Protein AF-A0A6M2A5C9-F1 (afdb_monomer_lite)

Sequence (52 aa):
METKDNLMSIEKEVIDIVVEQLGVDAADVTPEKSFVEDLNADSLDLTELIMT

pLDDT: mean 88.99, std 9.91, range [57.19, 95.56]

Foldseek 3Di:
DVPVVVVVVVVVVLLVLCCVLLVDDSVQDDPPDDCCPRSVDDPVSVVVSVVD

Structure (mmCIF, N/CA/C/O backbone):
data_AF-A0A6M2A5C9-F1
#
_entry.id   AF-A0A6M2A5C9-F1
#
loop_
_atom_site.group_PDB
_atom_site.id
_atom_site.type_symbol
_atom_site.label_atom_id
_atom_site.label_alt_id
_atom_site.label_comp_id
_atom_site.label_asym_id
_atom_site.label_entity_id
_atom_site.label_seq_id
_atom_site.pdbx_PDB_ins_code
_atom_site.Cartn_x
_atom_site.Cartn_y
_atom_site.Cartn_z
_atom_site.occupancy
_atom_site.B_iso_or_equiv
_atom_site.auth_seq_id
_atom_site.auth_comp_id
_atom_site.auth_asym_id
_atom_site.auth_atom_id
_atom_site.pdbx_PDB_model_num
ATOM 1 N N . MET A 1 1 ? -2.165 -13.015 23.380 1.00 57.19 1 MET A N 1
ATOM 2 C CA . MET A 1 1 ? -2.746 -13.566 22.139 1.00 57.19 1 MET A CA 1
ATOM 3 C C . MET A 1 1 ? -3.458 -12.456 21.369 1.00 57.19 1 MET A C 1
ATOM 5 O O . MET A 1 1 ? -3.147 -12.299 20.209 1.00 57.19 1 MET A O 1
ATOM 9 N N . GLU A 1 2 ? -4.213 -11.576 22.039 1.00 63.00 2 GLU A N 1
ATOM 10 C CA . GLU A 1 2 ? -4.890 -10.390 21.461 1.00 63.00 2 GLU A CA 1
ATOM 11 C C . GLU A 1 2 ? -4.078 -9.470 20.525 1.00 63.00 2 GLU A C 1
ATOM 13 O O . GLU A 1 2 ? -4.614 -8.984 19.537 1.00 63.00 2 GLU A O 1
ATOM 18 N N . THR A 1 3 ? -2.800 -9.189 20.788 1.00 63.12 3 THR A N 1
ATOM 19 C CA . THR A 1 3 ? -2.068 -8.160 20.015 1.00 63.12 3 THR A CA 1
ATOM 20 C C . THR A 1 3 ? -1.716 -8.594 18.588 1.00 63.12 3 THR A C 1
ATOM 22 O O . THR A 1 3 ? -1.607 -7.750 17.706 1.00 63.12 3 THR A O 1
ATOM 25 N N . LYS A 1 4 ? -1.538 -9.901 18.346 1.00 62.34 4 LYS A N 1
ATOM 26 C CA . LYS A 1 4 ? -1.180 -10.423 17.016 1.00 62.34 4 LYS A CA 1
ATOM 27 C C . LYS A 1 4 ? -2.376 -10.432 16.067 1.00 62.34 4 LYS A C 1
ATOM 29 O O . LYS A 1 4 ? -2.218 -10.050 14.915 1.00 62.34 4 LYS A O 1
ATOM 34 N N . ASP A 1 5 ? -3.550 -10.803 16.570 1.00 67.62 5 ASP A N 1
ATOM 35 C CA . ASP A 1 5 ? -4.798 -10.797 15.803 1.00 67.62 5 ASP A CA 1
ATOM 36 C C . ASP A 1 5 ? -5.198 -9.378 15.362 1.00 67.62 5 ASP A C 1
ATOM 38 O O . ASP A 1 5 ? -5.581 -9.175 14.214 1.00 67.62 5 ASP A O 1
ATOM 42 N N . ASN A 1 6 ? -5.022 -8.372 16.230 1.00 72.12 6 ASN A N 1
ATOM 43 C CA . ASN A 1 6 ? -5.276 -6.971 15.868 1.00 72.12 6 ASN A CA 1
ATOM 44 C C . ASN A 1 6 ? -4.312 -6.458 14.785 1.00 72.12 6 ASN A C 1
ATOM 46 O O . ASN A 1 6 ? -4.73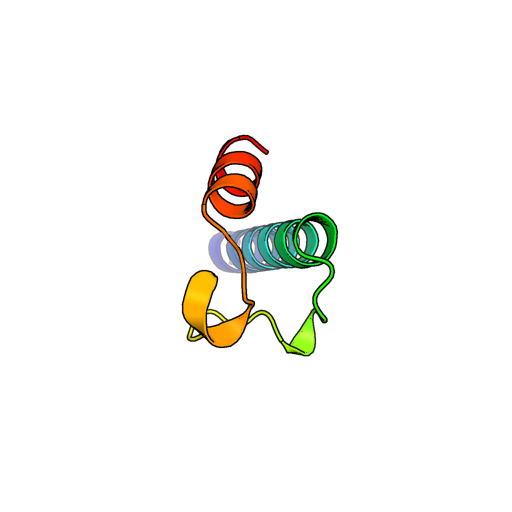0 -5.728 13.893 1.00 72.12 6 ASN A O 1
ATOM 50 N N . LEU A 1 7 ? -3.034 -6.854 14.833 1.00 73.62 7 LEU A N 1
ATOM 51 C CA . LEU A 1 7 ? -2.043 -6.426 13.841 1.00 73.62 7 LEU A CA 1
ATOM 52 C C . LEU A 1 7 ? -2.341 -7.008 12.452 1.00 73.62 7 LEU A C 1
ATOM 54 O O . LEU A 1 7 ? -2.271 -6.281 11.469 1.00 73.62 7 LEU A O 1
ATOM 58 N N . MET A 1 8 ? -2.741 -8.284 12.387 1.00 79.25 8 MET A N 1
ATOM 59 C CA . MET A 1 8 ? -3.176 -8.924 11.138 1.00 79.25 8 MET A CA 1
ATOM 60 C C . MET A 1 8 ? -4.442 -8.275 10.563 1.00 79.25 8 MET A C 1
ATOM 62 O O . MET A 1 8 ? -4.595 -8.212 9.347 1.00 79.25 8 MET A O 1
ATOM 66 N N . SER A 1 9 ? -5.344 -7.784 11.422 1.00 87.44 9 SER A N 1
ATOM 67 C CA . SER A 1 9 ? -6.530 -7.040 10.980 1.00 87.44 9 SER A CA 1
ATOM 68 C C . SER A 1 9 ? -6.149 -5.698 10.357 1.00 87.44 9 SER A C 1
ATOM 70 O O . SER A 1 9 ? -6.607 -5.391 9.263 1.00 87.44 9 SER A O 1
ATOM 72 N N . ILE A 1 10 ? -5.267 -4.939 11.015 1.00 89.88 10 ILE A N 1
ATOM 73 C CA . ILE A 1 10 ? -4.818 -3.626 10.531 1.00 89.88 10 ILE A CA 1
ATOM 74 C C . ILE A 1 10 ? -4.025 -3.766 9.231 1.00 89.88 10 ILE A C 1
ATOM 76 O O . ILE A 1 10 ? -4.253 -3.014 8.295 1.00 89.88 10 ILE A O 1
ATOM 80 N N . GLU A 1 11 ? -3.108 -4.732 9.154 1.00 90.88 11 GLU A N 1
ATOM 81 C CA . GLU A 1 11 ? -2.319 -4.983 7.944 1.00 90.88 11 GLU A CA 1
ATOM 82 C C . GLU A 1 11 ? -3.224 -5.275 6.745 1.00 90.88 11 GLU A C 1
ATOM 84 O O . GLU A 1 11 ? -3.034 -4.705 5.674 1.00 90.88 11 GLU A O 1
ATOM 89 N N . LYS A 1 12 ? -4.258 -6.098 6.947 1.00 92.25 12 LYS A N 1
ATOM 90 C CA . LYS A 1 12 ? -5.237 -6.385 5.904 1.00 92.25 12 LYS A CA 1
ATOM 91 C C . LYS A 1 12 ? -6.026 -5.141 5.489 1.00 92.25 12 LYS A C 1
ATOM 93 O O . LYS A 1 12 ? -6.156 -4.903 4.296 1.00 92.25 12 LYS A O 1
ATOM 98 N N . GLU A 1 13 ? -6.525 -4.354 6.443 1.00 92.75 13 GLU A N 1
ATOM 99 C CA . GLU A 1 13 ? -7.258 -3.117 6.131 1.00 92.75 13 GLU A CA 1
ATOM 100 C C . GLU A 1 13 ? -6.389 -2.124 5.352 1.00 92.75 13 GLU A C 1
ATOM 102 O O . GLU A 1 13 ? -6.847 -1.542 4.374 1.00 92.75 13 GLU A O 1
ATOM 107 N N . VAL A 1 14 ? -5.115 -1.978 5.726 1.00 92.69 14 VAL A N 1
ATOM 108 C CA . VAL A 1 14 ? -4.168 -1.123 4.998 1.00 92.69 14 VAL A CA 1
ATOM 109 C C . VAL A 1 14 ? -3.951 -1.634 3.573 1.00 92.69 14 VAL A C 1
ATOM 111 O O . VAL A 1 14 ? -3.983 -0.839 2.639 1.00 92.69 14 VAL A O 1
ATOM 114 N N . ILE A 1 15 ? -3.763 -2.944 3.384 1.00 94.00 15 ILE A N 1
ATOM 115 C CA . ILE A 1 15 ? -3.606 -3.534 2.047 1.00 94.00 15 ILE A CA 1
ATOM 116 C C . ILE A 1 15 ? -4.859 -3.296 1.197 1.00 94.00 15 ILE A C 1
ATOM 118 O O . ILE A 1 15 ? -4.733 -2.870 0.051 1.00 94.00 15 ILE A O 1
ATOM 122 N N . ASP A 1 16 ? -6.052 -3.515 1.756 1.00 94.62 16 ASP A N 1
ATOM 123 C CA . ASP A 1 16 ? -7.322 -3.323 1.050 1.00 94.62 16 ASP A CA 1
ATOM 124 C C . ASP A 1 16 ? -7.498 -1.854 0.602 1.00 94.62 16 ASP A C 1
ATOM 126 O O . ASP A 1 16 ? -7.864 -1.605 -0.548 1.00 94.62 16 ASP A O 1
ATOM 130 N N . ILE A 1 17 ? -7.154 -0.879 1.458 1.00 94.19 17 ILE A N 1
ATOM 131 C CA . ILE A 1 17 ? -7.176 0.557 1.117 1.00 94.19 17 ILE A CA 1
ATOM 132 C C . ILE A 1 17 ? -6.207 0.863 -0.031 1.00 94.19 17 ILE A C 1
ATOM 134 O O . ILE A 1 17 ? -6.573 1.537 -0.991 1.00 94.19 17 ILE A O 1
ATOM 138 N N . VAL A 1 18 ? -4.973 0.357 0.036 1.00 93.81 18 VAL A N 1
ATOM 139 C CA . VAL A 1 18 ? -3.948 0.616 -0.989 1.00 93.81 18 VAL A CA 1
ATOM 140 C C . VAL A 1 18 ? -4.353 0.033 -2.345 1.00 93.81 18 VAL A C 1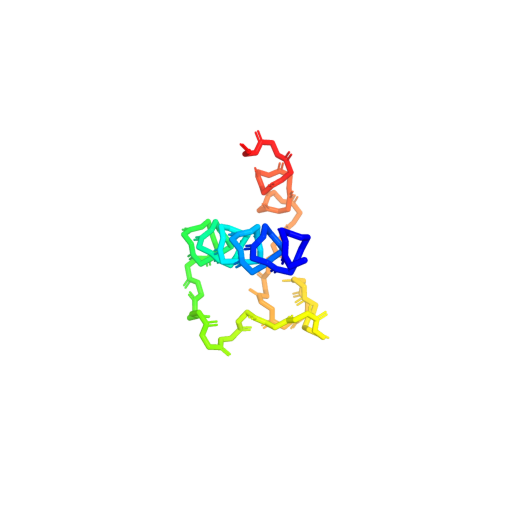
ATOM 142 O O . VAL A 1 18 ? -4.191 0.694 -3.369 1.00 93.81 18 VAL A O 1
ATOM 145 N N . VAL A 1 19 ? -4.913 -1.177 -2.356 1.00 94.81 19 VAL A N 1
ATOM 146 C CA . VAL A 1 19 ? -5.430 -1.834 -3.566 1.00 94.81 19 VAL A CA 1
ATOM 147 C C . VAL A 1 19 ? -6.570 -1.034 -4.188 1.00 94.81 19 VAL A C 1
ATOM 149 O O . VAL A 1 19 ? -6.587 -0.839 -5.402 1.00 94.81 19 VAL A O 1
ATOM 152 N N . GLU A 1 20 ? -7.509 -0.551 -3.372 1.00 93.88 20 GLU A N 1
ATOM 153 C CA . GLU A 1 20 ? -8.662 0.210 -3.853 1.00 93.88 20 GLU A CA 1
ATOM 154 C C . GLU A 1 20 ? -8.261 1.581 -4.412 1.00 93.88 20 GLU A C 1
ATOM 156 O O . GLU A 1 20 ? -8.702 1.946 -5.501 1.00 93.88 20 GLU A O 1
ATOM 161 N N . GLN A 1 21 ? -7.414 2.320 -3.691 1.00 91.62 21 GLN A N 1
ATOM 162 C CA . GLN A 1 21 ? -7.045 3.691 -4.054 1.00 91.62 21 GLN A CA 1
ATOM 163 C C . GLN A 1 21 ? -6.062 3.737 -5.229 1.00 91.62 21 GLN A C 1
ATOM 165 O O . GLN A 1 21 ? -6.228 4.549 -6.134 1.00 91.62 21 GLN A O 1
ATOM 170 N N . LEU A 1 22 ? -5.063 2.846 -5.257 1.00 93.38 22 LEU A N 1
ATOM 171 C CA . LEU A 1 22 ? -4.038 2.839 -6.310 1.00 93.38 22 LEU A CA 1
ATOM 172 C C . LEU A 1 22 ? -4.382 1.930 -7.497 1.00 93.38 22 LEU A C 1
ATOM 174 O O . LEU A 1 22 ? -3.699 1.966 -8.520 1.00 93.38 22 LEU A O 1
ATOM 178 N N . GLY A 1 23 ? -5.408 1.081 -7.379 1.00 93.38 23 GLY A N 1
ATOM 179 C CA . GLY A 1 23 ? -5.790 0.139 -8.434 1.00 93.38 23 GLY A CA 1
ATOM 180 C C . GLY A 1 23 ? -4.721 -0.919 -8.738 1.00 93.38 23 GLY A C 1
ATOM 181 O O . GLY A 1 23 ? -4.601 -1.363 -9.882 1.00 93.38 23 GLY A O 1
ATOM 182 N N . VAL A 1 24 ? -3.932 -1.303 -7.731 1.00 94.00 24 VAL A N 1
ATOM 183 C CA . VAL A 1 24 ? -2.847 -2.296 -7.832 1.00 94.00 24 VAL A CA 1
ATOM 184 C C . VAL A 1 24 ? -3.295 -3.674 -7.345 1.00 94.00 24 VAL A C 1
ATOM 186 O O . VAL A 1 24 ? -4.310 -3.805 -6.667 1.00 94.00 24 VAL A O 1
ATOM 189 N N . ASP A 1 25 ? -2.547 -4.727 -7.673 1.00 94.75 25 ASP A N 1
ATOM 190 C CA . ASP A 1 25 ? -2.842 -6.071 -7.165 1.00 94.75 25 ASP A CA 1
ATOM 191 C C . ASP A 1 25 ? -2.461 -6.192 -5.677 1.00 94.75 25 ASP A C 1
ATOM 193 O O . ASP A 1 25 ? -1.419 -5.698 -5.250 1.00 94.75 25 ASP A O 1
ATOM 197 N N . ALA A 1 26 ? -3.268 -6.893 -4.876 1.00 93.88 26 ALA A N 1
ATOM 198 C CA . ALA A 1 26 ? -2.966 -7.136 -3.462 1.00 93.88 26 ALA A CA 1
ATOM 199 C C . ALA A 1 26 ? -1.648 -7.903 -3.264 1.00 93.88 26 ALA A C 1
ATOM 201 O O . ALA A 1 26 ? -0.943 -7.682 -2.283 1.00 93.88 26 ALA A O 1
ATOM 202 N N . ALA A 1 27 ? -1.288 -8.780 -4.206 1.00 93.88 27 ALA A N 1
ATOM 203 C CA . ALA A 1 27 ? -0.009 -9.483 -4.203 1.00 93.88 27 ALA A CA 1
ATOM 204 C C . ALA A 1 27 ? 1.181 -8.541 -4.441 1.00 93.88 27 ALA A C 1
ATOM 206 O O . ALA A 1 27 ? 2.312 -8.880 -4.089 1.00 93.88 27 ALA A O 1
ATOM 207 N N . ASP A 1 28 ? 0.929 -7.367 -5.021 1.00 92.88 28 ASP A N 1
ATOM 208 C CA . ASP A 1 28 ? 1.928 -6.337 -5.239 1.00 92.88 28 ASP A CA 1
ATOM 209 C C . ASP A 1 28 ? 2.075 -5.375 -4.059 1.00 92.88 28 ASP A C 1
ATOM 211 O O . ASP A 1 28 ? 3.023 -4.597 -4.080 1.00 92.88 28 ASP A O 1
ATOM 215 N N . VAL A 1 29 ? 1.232 -5.437 -3.023 1.00 94.50 29 VAL A N 1
ATOM 216 C CA . VAL A 1 29 ? 1.337 -4.581 -1.832 1.00 94.50 29 VAL A CA 1
ATOM 217 C C . VAL A 1 29 ? 2.093 -5.324 -0.731 1.00 94.50 29 VAL A C 1
ATOM 219 O O . VAL A 1 29 ? 1.521 -6.121 0.010 1.00 94.50 29 VAL A O 1
ATOM 222 N N . THR A 1 30 ? 3.399 -5.061 -0.612 1.00 94.06 30 THR A N 1
ATOM 223 C CA . THR A 1 30 ? 4.237 -5.607 0.471 1.00 94.06 30 THR A CA 1
ATOM 224 C C . THR A 1 30 ? 4.918 -4.491 1.265 1.00 94.06 30 THR A C 1
ATOM 226 O O . THR A 1 30 ? 5.167 -3.417 0.714 1.00 94.06 30 THR A O 1
ATOM 229 N N . PRO A 1 31 ? 5.276 -4.723 2.545 1.00 91.38 31 PRO A N 1
ATOM 230 C CA . PRO A 1 31 ? 5.929 -3.710 3.379 1.00 91.38 31 PRO A CA 1
ATOM 231 C C . PRO A 1 31 ? 7.285 -3.222 2.850 1.00 91.38 31 PRO A C 1
ATOM 233 O O . PRO A 1 31 ? 7.780 -2.193 3.306 1.00 91.38 31 PRO A O 1
ATOM 236 N N . GLU A 1 32 ? 7.922 -3.970 1.944 1.00 93.81 32 GLU A N 1
ATOM 237 C CA . GLU A 1 32 ? 9.231 -3.616 1.384 1.00 93.81 32 GLU A CA 1
ATOM 238 C C . GLU A 1 32 ? 9.149 -2.738 0.131 1.00 93.81 32 GLU A C 1
ATOM 240 O O . GLU A 1 32 ? 10.167 -2.167 -0.266 1.00 93.81 32 GLU A O 1
ATOM 245 N N . LYS A 1 33 ? 7.975 -2.637 -0.500 1.00 94.38 33 LYS A N 1
ATOM 246 C CA . LYS A 1 33 ? 7.790 -1.874 -1.735 1.00 94.38 33 LYS A CA 1
ATOM 247 C C . LYS A 1 33 ? 7.578 -0.387 -1.463 1.00 94.38 33 LYS A C 1
ATOM 249 O O . LYS A 1 33 ? 6.911 0.020 -0.514 1.00 94.38 33 LYS A O 1
ATOM 254 N N . SER A 1 34 ? 8.137 0.434 -2.341 1.00 94.56 34 SER A N 1
ATOM 255 C CA . SER A 1 34 ? 7.943 1.877 -2.384 1.00 94.56 34 SER A CA 1
ATOM 256 C C . SER A 1 34 ? 6.634 2.221 -3.087 1.00 94.56 34 SER A C 1
ATOM 258 O O . SER A 1 34 ? 6.408 1.825 -4.229 1.00 94.56 34 SER A O 1
ATOM 260 N N . PHE A 1 35 ? 5.802 3.045 -2.452 1.00 93.62 35 PHE A N 1
ATOM 261 C CA . PHE A 1 35 ? 4.583 3.551 -3.084 1.00 93.62 35 PHE A CA 1
ATOM 262 C C . PHE A 1 35 ? 4.866 4.300 -4.396 1.00 93.62 35 PHE A C 1
ATOM 264 O O . PHE A 1 35 ? 4.143 4.123 -5.368 1.00 93.62 35 PHE A O 1
ATOM 271 N N . VAL A 1 36 ? 5.942 5.089 -4.452 1.00 94.38 36 VAL A N 1
ATOM 272 C CA . VAL A 1 36 ? 6.269 5.891 -5.642 1.00 94.38 36 VAL A CA 1
ATOM 273 C C . VAL A 1 36 ? 6.996 5.059 -6.695 1.00 94.38 36 VAL A C 1
ATOM 275 O O . VAL A 1 36 ? 6.606 5.056 -7.855 1.00 94.38 36 VAL A O 1
ATOM 278 N N . GLU A 1 37 ? 8.047 4.336 -6.302 1.00 95.50 37 GLU A N 1
ATOM 279 C CA . GLU A 1 37 ? 8.925 3.657 -7.269 1.00 95.50 37 GLU A CA 1
ATOM 280 C C . GLU A 1 37 ? 8.345 2.319 -7.753 1.00 95.50 37 GLU A C 1
ATOM 282 O O . GLU A 1 37 ? 8.526 1.966 -8.915 1.00 95.50 37 GLU A O 1
ATOM 287 N N . ASP A 1 38 ? 7.643 1.581 -6.883 1.00 95.56 38 ASP A N 1
ATOM 288 C CA . ASP A 1 38 ? 7.164 0.225 -7.183 1.00 95.56 38 ASP A CA 1
ATOM 289 C C . ASP A 1 38 ? 5.663 0.175 -7.488 1.00 95.56 38 ASP A C 1
ATOM 291 O O . ASP A 1 38 ? 5.236 -0.644 -8.302 1.00 95.56 38 ASP A O 1
ATOM 295 N N . LEU A 1 39 ? 4.861 1.035 -6.848 1.00 94.88 39 LEU A N 1
ATOM 296 C CA . LEU A 1 39 ? 3.410 1.120 -7.081 1.00 94.88 39 LEU A CA 1
ATOM 297 C C . LEU A 1 39 ? 3.013 2.292 -7.986 1.00 94.88 39 LEU A C 1
ATOM 299 O O . LEU A 1 39 ? 1.838 2.431 -8.312 1.00 94.88 39 LEU A O 1
ATOM 303 N N . ASN A 1 40 ? 3.985 3.103 -8.424 1.00 93.31 40 ASN A N 1
ATOM 304 C CA . ASN A 1 40 ? 3.778 4.240 -9.321 1.00 93.31 40 ASN A CA 1
ATOM 305 C C . ASN A 1 40 ? 2.705 5.227 -8.812 1.00 93.31 40 ASN A C 1
ATOM 307 O O . ASN A 1 40 ? 2.020 5.861 -9.615 1.00 93.31 40 ASN A O 1
ATOM 311 N N . ALA A 1 41 ? 2.570 5.344 -7.4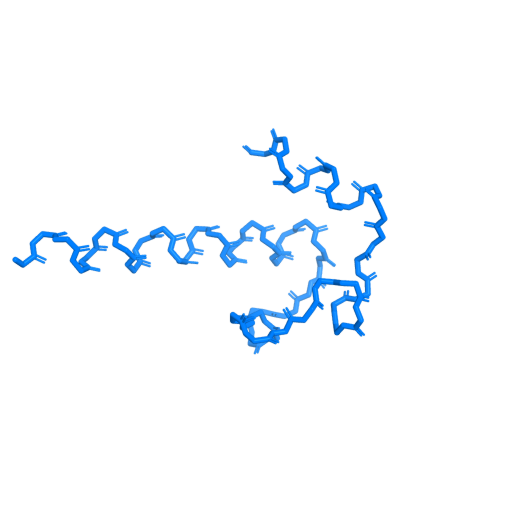86 1.00 95.19 41 ALA A N 1
ATOM 312 C CA . ALA A 1 41 ? 1.701 6.312 -6.833 1.00 95.19 41 ALA A CA 1
ATOM 313 C C . ALA A 1 41 ? 2.310 7.710 -6.941 1.00 95.19 41 ALA A C 1
ATOM 315 O O . ALA A 1 41 ? 3.503 7.910 -6.680 1.00 95.19 41 ALA A O 1
ATOM 316 N N . ASP A 1 42 ? 1.490 8.687 -7.299 1.00 94.50 42 ASP A N 1
ATOM 317 C CA . ASP A 1 42 ? 1.907 10.076 -7.357 1.00 94.50 42 ASP A CA 1
ATOM 318 C C . ASP A 1 42 ? 1.676 10.809 -6.022 1.00 94.50 42 ASP A C 1
ATOM 320 O O . ASP A 1 42 ? 1.229 10.255 -5.016 1.00 94.50 42 ASP A O 1
ATOM 324 N N . SER A 1 43 ? 2.043 12.091 -5.967 1.00 94.12 43 SER A N 1
ATOM 325 C CA . SER A 1 43 ? 1.873 12.883 -4.746 1.00 94.12 43 SER A CA 1
ATOM 326 C C . SER A 1 43 ? 0.411 13.079 -4.332 1.00 94.12 43 SER A C 1
ATOM 328 O O . SER A 1 43 ? 0.166 13.270 -3.145 1.00 94.12 43 SER A O 1
ATOM 330 N N . LEU A 1 44 ? -0.531 13.093 -5.282 1.00 94.00 44 LEU A N 1
ATOM 331 C CA . LEU A 1 44 ? -1.959 13.229 -4.999 1.00 94.00 44 LEU A CA 1
ATOM 332 C C . LEU A 1 44 ? -2.485 11.927 -4.392 1.00 94.00 44 LEU A C 1
ATOM 334 O O . LEU A 1 44 ? -3.077 11.976 -3.313 1.00 94.00 44 LEU A O 1
ATOM 338 N N . ASP A 1 45 ? -2.1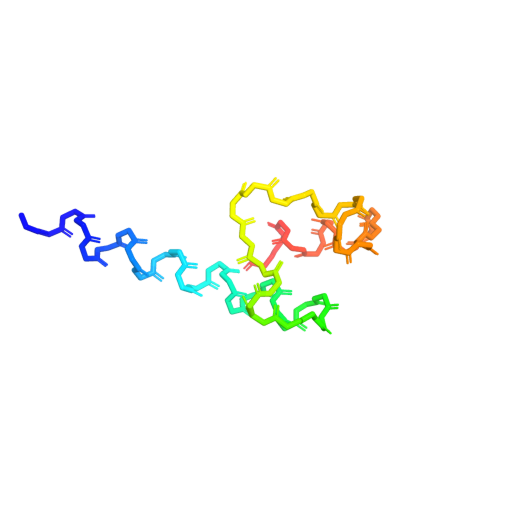46 10.788 -4.991 1.00 93.62 45 ASP A N 1
ATOM 339 C CA . ASP A 1 45 ? -2.519 9.465 -4.486 1.00 93.62 45 ASP A CA 1
ATOM 340 C C . ASP A 1 45 ? -2.075 9.279 -3.024 1.00 93.62 45 ASP A C 1
ATOM 342 O O . ASP A 1 45 ? -2.838 8.850 -2.157 1.00 93.62 45 ASP A O 1
ATOM 346 N N . LEU A 1 46 ? -0.842 9.688 -2.702 1.00 92.69 46 LEU A N 1
ATOM 347 C CA . LEU A 1 46 ? -0.320 9.629 -1.334 1.00 92.69 46 LEU A CA 1
ATOM 348 C C . LEU A 1 46 ? -1.071 10.542 -0.360 1.00 92.69 46 LEU A C 1
ATOM 350 O O . LEU A 1 46 ? -1.229 10.196 0.811 1.00 92.69 46 LEU A O 1
ATOM 354 N N . THR A 1 47 ? -1.513 11.721 -0.807 1.00 93.75 47 THR A N 1
ATOM 355 C CA . THR A 1 47 ? -2.305 12.608 0.057 1.00 93.75 47 THR A CA 1
ATOM 356 C C . THR A 1 47 ? -3.684 12.034 0.341 1.00 93.75 47 THR A C 1
ATOM 358 O O . THR A 1 47 ? -4.151 12.143 1.473 1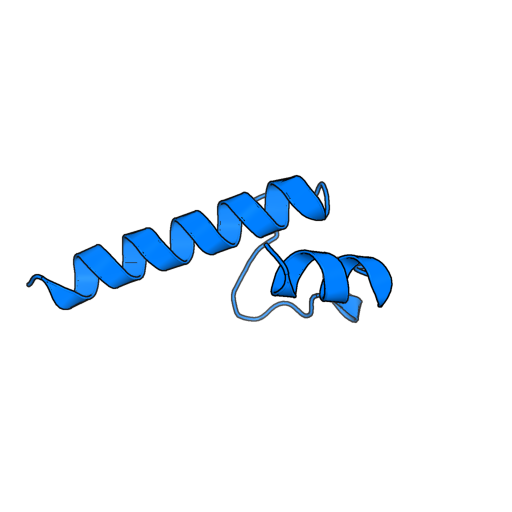.00 93.75 47 THR A O 1
ATOM 361 N N . GLU A 1 48 ? -4.301 11.387 -0.646 1.00 90.94 48 GLU A N 1
ATOM 362 C CA . GLU A 1 48 ? -5.607 10.742 -0.510 1.00 90.94 48 GLU A CA 1
ATOM 363 C C . GLU A 1 48 ? -5.522 9.517 0.414 1.00 90.94 48 GLU A C 1
ATOM 365 O O . GLU A 1 48 ? -6.335 9.379 1.332 1.00 90.94 48 GLU A O 1
ATOM 370 N N . LEU A 1 49 ? -4.460 8.711 0.288 1.00 91.50 49 LEU A N 1
ATOM 371 C CA . LEU A 1 49 ? -4.181 7.569 1.168 1.00 91.50 49 LEU A CA 1
ATOM 372 C C . LEU A 1 49 ? -4.043 7.950 2.652 1.00 91.50 49 LEU A C 1
ATOM 374 O O . LEU A 1 49 ? -4.464 7.191 3.516 1.00 91.50 49 LEU A O 1
ATOM 378 N N . ILE A 1 50 ? -3.459 9.111 2.971 1.00 90.06 50 ILE A N 1
ATOM 379 C CA . ILE A 1 50 ? -3.288 9.572 4.366 1.00 90.06 50 ILE A CA 1
ATOM 380 C C . ILE A 1 50 ? -4.593 10.147 4.944 1.00 90.06 50 ILE A C 1
ATOM 382 O O . ILE A 1 50 ? -4.763 10.190 6.163 1.00 90.06 50 ILE A O 1
ATOM 386 N N . MET A 1 51 ? -5.489 10.645 4.086 1.00 89.00 51 MET A N 1
ATOM 387 C CA . MET A 1 51 ? -6.761 11.253 4.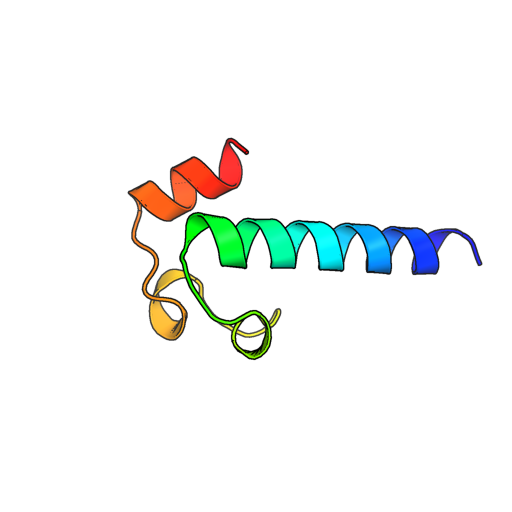494 1.00 89.00 51 MET A CA 1
ATOM 388 C C . MET A 1 51 ? -7.909 10.248 4.652 1.00 89.00 51 MET A C 1
ATOM 390 O O . MET A 1 51 ? -8.954 10.636 5.181 1.00 89.00 51 MET A O 1
ATOM 394 N N . THR A 1 52 ? -7.719 9.014 4.180 1.00 80.69 52 THR A N 1
ATOM 395 C CA . THR A 1 52 ? -8.680 7.904 4.282 1.00 80.69 52 THR A CA 1
ATOM 396 C C . THR A 1 52 ? -8.714 7.342 5.701 1.00 80.69 52 THR A C 1
ATOM 398 O O . THR A 1 52 ? -9.837 7.139 6.218 1.00 80.69 52 THR A O 1
#

Radius of gyration: 11.95 Å; chains: 1; bounding box: 18×27×32 Å

Secondary structure (DSSP, 8-state):
-HHHHHHHHHHHHHHHHHHHHH---GGG--TTS-TTTTS---HHHHHHHHH-